Protein AF-A0A1C6UQR7-F1 (afdb_monomer)

Structure (mmCIF, N/CA/C/O backbone):
data_AF-A0A1C6UQR7-F1
#
_entry.id   AF-A0A1C6UQR7-F1
#
loop_
_atom_site.group_PDB
_atom_site.id
_atom_site.type_symbol
_atom_site.label_atom_id
_atom_site.label_alt_id
_atom_site.label_comp_id
_atom_site.label_asym_id
_atom_site.label_entity_id
_atom_site.label_seq_id
_atom_site.pdbx_PDB_ins_code
_atom_site.Cartn_x
_atom_site.Cartn_y
_atom_site.Cartn_z
_atom_site.occupancy
_atom_site.B_iso_or_equiv
_atom_site.auth_seq_id
_atom_site.auth_comp_id
_atom_site.auth_asym_id
_atom_site.auth_atom_id
_atom_site.pdbx_PDB_model_num
ATOM 1 N N . MET A 1 1 ? -18.861 -5.422 13.025 1.00 54.56 1 MET A N 1
ATOM 2 C CA . MET A 1 1 ? -17.562 -5.955 12.563 1.00 54.56 1 MET A CA 1
ATOM 3 C C . MET A 1 1 ? -16.486 -5.033 13.123 1.00 54.56 1 MET A C 1
ATOM 5 O O . MET A 1 1 ? -16.735 -3.833 13.138 1.00 54.56 1 MET A O 1
ATOM 9 N N . GLY A 1 2 ? -15.404 -5.564 13.701 1.00 69.00 2 GLY A N 1
ATOM 10 C CA . GLY A 1 2 ? -14.332 -4.747 14.294 1.00 69.00 2 GLY A CA 1
ATOM 11 C C . GLY A 1 2 ? -13.529 -3.990 13.232 1.00 69.00 2 GLY A C 1
ATOM 12 O O . GLY A 1 2 ? -13.576 -4.353 12.059 1.00 69.00 2 GLY A O 1
ATOM 13 N N . MET A 1 3 ? -12.834 -2.926 13.637 1.00 82.19 3 MET A N 1
ATOM 14 C CA . MET A 1 3 ? -11.928 -2.173 12.764 1.00 82.19 3 MET A CA 1
ATOM 15 C C . MET A 1 3 ? -10.711 -3.030 12.408 1.00 82.19 3 MET A C 1
ATOM 17 O O . MET A 1 3 ? -10.137 -3.653 13.298 1.00 82.19 3 MET A O 1
ATOM 21 N N . ALA A 1 4 ? -10.326 -3.031 11.134 1.00 84.19 4 ALA A N 1
ATOM 22 C CA . ALA A 1 4 ? -9.141 -3.728 10.658 1.00 84.19 4 ALA A CA 1
ATOM 23 C C . ALA A 1 4 ? -7.917 -2.797 10.632 1.00 84.19 4 ALA A C 1
ATOM 25 O O . ALA A 1 4 ? -8.011 -1.634 10.229 1.00 84.19 4 ALA A O 1
ATOM 26 N N . LEU A 1 5 ? -6.766 -3.326 11.035 1.00 83.94 5 LEU A N 1
ATOM 27 C CA . LEU A 1 5 ? -5.469 -2.676 11.095 1.00 83.94 5 LEU A CA 1
ATOM 28 C C . LEU A 1 5 ? -4.493 -3.291 10.091 1.00 83.94 5 LEU A C 1
ATOM 30 O O . LEU A 1 5 ? -4.264 -4.502 10.037 1.00 83.94 5 LEU A O 1
ATOM 34 N N . ILE A 1 6 ? -3.832 -2.418 9.337 1.00 83.31 6 ILE A N 1
ATOM 35 C CA . ILE A 1 6 ? -2.693 -2.793 8.503 1.00 83.31 6 ILE A CA 1
ATOM 36 C C . ILE A 1 6 ? -1.470 -2.938 9.400 1.00 83.31 6 ILE A C 1
ATOM 38 O O . ILE A 1 6 ? -1.185 -2.053 10.199 1.00 83.31 6 ILE A O 1
ATOM 42 N N . ARG A 1 7 ? -0.740 -4.046 9.280 1.00 85.62 7 ARG A N 1
ATOM 43 C CA . ARG A 1 7 ? 0.410 -4.360 10.141 1.00 85.62 7 ARG A CA 1
ATOM 44 C C . ARG A 1 7 ? 1.741 -4.228 9.420 1.00 85.62 7 ARG A C 1
ATOM 46 O O . ARG A 1 7 ? 2.734 -3.851 10.037 1.00 85.62 7 ARG A O 1
ATOM 53 N N . SER A 1 8 ? 1.771 -4.565 8.133 1.00 82.06 8 SER A N 1
ATOM 54 C CA . SER A 1 8 ? 3.012 -4.580 7.363 1.00 82.06 8 SER A CA 1
ATOM 55 C C . SER A 1 8 ? 2.788 -4.416 5.864 1.00 82.06 8 SER A C 1
ATOM 57 O O . SER A 1 8 ? 1.694 -4.644 5.341 1.00 82.06 8 SER A O 1
ATOM 59 N N . VAL A 1 9 ? 3.866 -4.050 5.179 1.00 82.00 9 VAL A N 1
ATOM 60 C CA . VAL A 1 9 ? 4.008 -4.093 3.726 1.00 82.00 9 VAL A CA 1
ATOM 61 C C . VAL A 1 9 ? 5.029 -5.176 3.391 1.00 82.00 9 VAL A C 1
ATOM 63 O O . VAL A 1 9 ? 6.127 -5.192 3.943 1.00 82.00 9 VAL A O 1
ATOM 66 N N . ILE A 1 10 ? 4.683 -6.077 2.482 1.00 80.50 10 ILE A N 1
ATOM 67 C CA . ILE A 1 10 ? 5.581 -7.113 1.977 1.00 80.50 10 ILE A CA 1
ATOM 68 C C . ILE A 1 10 ? 5.966 -6.730 0.551 1.00 80.50 10 ILE A C 1
ATOM 70 O O . ILE A 1 10 ? 5.096 -6.493 -0.288 1.00 80.50 10 ILE A O 1
ATOM 74 N N . LEU A 1 11 ? 7.264 -6.645 0.284 1.00 78.88 11 LEU A N 1
ATOM 75 C CA . LEU A 1 11 ? 7.816 -6.361 -1.034 1.00 78.88 11 LEU A CA 1
ATOM 76 C C . LEU A 1 11 ? 8.342 -7.660 -1.642 1.00 78.88 11 LEU A C 1
ATOM 78 O O . LEU A 1 11 ? 9.263 -8.278 -1.114 1.00 78.88 11 LEU A O 1
ATOM 82 N N . ASP A 1 12 ? 7.756 -8.070 -2.760 1.00 78.12 12 ASP A N 1
ATOM 83 C CA . ASP A 1 12 ? 8.191 -9.270 -3.465 1.00 78.12 12 ASP A CA 1
ATOM 84 C C . ASP A 1 12 ? 9.363 -8.908 -4.400 1.00 78.12 12 ASP A C 1
ATOM 86 O O . ASP A 1 12 ? 9.252 -8.015 -5.245 1.00 78.12 12 ASP A O 1
ATOM 90 N N . GLY A 1 13 ? 10.507 -9.578 -4.275 1.00 69.19 13 GLY A N 1
ATOM 91 C CA . GLY A 1 13 ? 11.731 -9.230 -5.003 1.00 69.19 13 GLY A CA 1
ATOM 92 C C . GLY A 1 13 ? 12.655 -10.425 -5.245 1.00 69.19 13 GLY A C 1
ATOM 93 O O . GLY A 1 13 ? 12.442 -11.481 -4.661 1.00 69.19 13 GLY A O 1
ATOM 94 N N . PRO A 1 14 ? 13.659 -10.289 -6.130 1.00 55.25 14 PRO A N 1
ATOM 95 C CA . PRO A 1 14 ? 14.524 -11.409 -6.493 1.00 55.25 14 PRO A CA 1
ATOM 96 C C . PRO A 1 14 ? 15.607 -11.753 -5.452 1.00 55.25 14 PRO A C 1
ATOM 98 O O . PRO A 1 14 ? 16.111 -12.863 -5.511 1.00 55.25 14 PRO A O 1
ATOM 101 N N . ASP A 1 15 ? 15.950 -10.870 -4.498 1.00 57.91 15 ASP A N 1
ATOM 102 C CA . ASP A 1 15 ? 17.081 -11.088 -3.573 1.00 57.91 15 ASP A CA 1
ATOM 103 C C . ASP A 1 15 ? 16.853 -10.549 -2.148 1.00 57.91 15 ASP A C 1
ATOM 105 O O . ASP A 1 15 ? 16.228 -9.504 -1.955 1.00 57.91 15 ASP A O 1
ATOM 109 N N . PHE A 1 16 ? 17.481 -11.212 -1.165 1.00 53.62 16 PHE A N 1
ATOM 110 C CA . PHE A 1 16 ? 17.427 -10.885 0.273 1.00 53.62 16 PHE A CA 1
ATOM 111 C C . PHE A 1 16 ? 18.303 -9.680 0.696 1.00 53.62 16 PHE A C 1
ATOM 113 O O . PHE A 1 16 ? 18.395 -9.300 1.867 1.00 53.62 16 PHE A O 1
ATOM 120 N N . THR A 1 17 ? 19.045 -9.096 -0.252 1.00 59.91 17 THR A N 1
ATOM 121 C CA . THR A 1 17 ? 19.859 -7.886 -0.028 1.00 59.91 17 THR A CA 1
ATOM 122 C C . THR A 1 17 ? 18.987 -6.669 0.278 1.00 59.91 17 THR A C 1
ATOM 124 O O . THR A 1 17 ? 19.446 -5.717 0.916 1.00 59.91 17 THR A O 1
ATOM 127 N N . ALA A 1 18 ? 17.716 -6.715 -0.123 1.00 60.91 18 ALA A N 1
ATOM 128 C CA . ALA A 1 18 ? 16.739 -5.684 0.164 1.00 60.91 18 ALA A CA 1
ATOM 129 C C . ALA A 1 18 ? 16.386 -5.618 1.664 1.00 60.91 18 ALA A C 1
ATOM 131 O O . ALA A 1 18 ? 16.292 -4.518 2.200 1.00 60.91 18 ALA A O 1
ATOM 132 N N . GLU A 1 19 ? 16.278 -6.741 2.385 1.00 65.50 19 GLU A N 1
ATOM 133 C CA . GLU A 1 19 ? 16.012 -6.763 3.834 1.00 65.50 19 GLU A CA 1
ATOM 134 C C . GLU A 1 19 ? 17.098 -6.024 4.615 1.00 65.50 19 GLU A C 1
ATOM 136 O O . GLU A 1 19 ? 16.793 -5.206 5.484 1.00 65.50 19 GLU A O 1
ATOM 141 N N . ALA A 1 20 ? 18.369 -6.277 4.289 1.00 63.16 20 ALA A N 1
ATOM 142 C CA . ALA A 1 20 ? 19.492 -5.593 4.923 1.00 63.16 20 ALA A CA 1
ATOM 143 C C . ALA A 1 20 ? 19.438 -4.078 4.656 1.00 63.16 20 ALA A C 1
ATOM 145 O O . ALA A 1 20 ? 19.628 -3.279 5.574 1.00 63.16 20 ALA A O 1
ATOM 146 N N . PHE A 1 21 ? 19.107 -3.675 3.426 1.00 65.62 21 PHE A N 1
ATOM 147 C CA . PHE A 1 21 ? 18.901 -2.271 3.071 1.00 65.62 21 PHE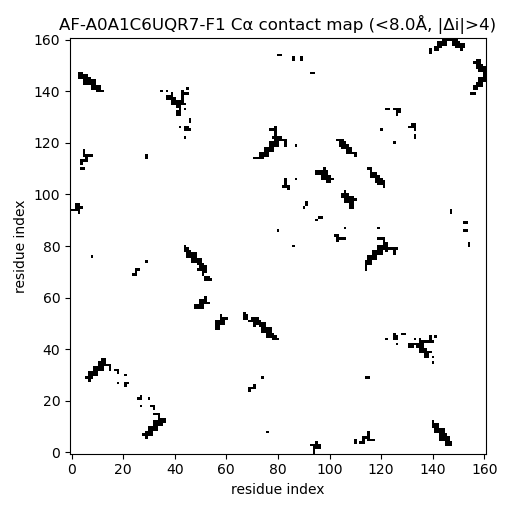 A CA 1
ATOM 148 C C . PHE A 1 21 ? 17.738 -1.638 3.857 1.00 65.62 21 PHE A C 1
ATOM 150 O O . PHE A 1 21 ? 17.904 -0.573 4.450 1.00 65.62 21 PHE A O 1
ATOM 157 N N . TYR A 1 22 ? 16.583 -2.302 3.944 1.00 70.06 22 TYR A N 1
ATOM 158 C CA . TYR A 1 22 ? 15.417 -1.817 4.690 1.00 70.06 22 TYR A CA 1
ATOM 159 C C . TYR A 1 22 ? 15.648 -1.772 6.206 1.00 70.06 22 TYR A C 1
ATOM 161 O O . TYR A 1 22 ? 15.142 -0.872 6.883 1.00 70.06 22 TYR A O 1
ATOM 169 N N . GLY A 1 23 ? 16.470 -2.682 6.734 1.00 64.38 23 GLY A N 1
ATOM 170 C CA . GLY A 1 23 ? 16.979 -2.623 8.101 1.00 64.38 23 GLY A CA 1
ATOM 171 C C . GLY A 1 23 ? 17.844 -1.383 8.344 1.00 64.38 23 GLY A C 1
ATOM 172 O O . GLY A 1 23 ? 17.648 -0.687 9.338 1.00 64.38 23 GLY A O 1
ATOM 173 N N . VAL A 1 24 ? 18.742 -1.045 7.411 1.00 61.59 24 VAL A N 1
ATOM 174 C CA . VAL A 1 24 ? 19.574 0.172 7.489 1.00 61.59 24 VAL A CA 1
ATOM 175 C C . VAL A 1 24 ? 18.732 1.451 7.400 1.00 61.59 24 VAL A C 1
ATOM 177 O O . VAL A 1 24 ? 19.009 2.409 8.123 1.00 61.59 24 VAL A O 1
ATOM 180 N N . VAL A 1 25 ? 17.692 1.461 6.560 1.00 70.38 25 VAL A N 1
ATOM 181 C CA . VAL A 1 25 ? 16.744 2.584 6.415 1.00 70.38 25 VAL A CA 1
ATOM 182 C C . VAL A 1 25 ? 15.822 2.732 7.638 1.00 70.38 25 VAL A C 1
ATOM 184 O O . VAL A 1 25 ? 15.277 3.810 7.858 1.00 70.38 25 VAL A O 1
ATOM 187 N N . GLY A 1 26 ? 15.684 1.694 8.471 1.00 69.38 26 GLY A N 1
ATOM 188 C CA . GLY A 1 26 ? 14.898 1.732 9.711 1.00 69.38 26 GLY A CA 1
ATOM 189 C C . GLY A 1 26 ? 13.430 1.319 9.560 1.00 69.38 26 GLY A C 1
ATOM 190 O O . GLY A 1 26 ? 12.653 1.493 10.491 1.00 69.38 26 GLY A O 1
ATOM 191 N N . VAL A 1 27 ? 13.038 0.741 8.419 1.00 77.31 27 VAL A N 1
ATOM 192 C CA . VAL A 1 27 ? 11.646 0.321 8.138 1.00 77.31 27 VAL A CA 1
ATOM 193 C C . VAL A 1 27 ? 11.391 -1.169 8.382 1.00 77.31 27 VAL A C 1
ATOM 195 O O . VAL A 1 27 ? 10.259 -1.631 8.248 1.00 77.31 27 VAL A O 1
ATOM 198 N N . GLY A 1 28 ? 12.424 -1.926 8.764 1.00 76.00 28 GLY A N 1
ATOM 199 C CA . GLY A 1 28 ? 12.362 -3.378 8.984 1.00 76.00 28 GLY A CA 1
ATOM 200 C C . GLY A 1 28 ? 11.227 -3.894 9.890 1.00 76.00 28 GLY A C 1
ATOM 201 O O . GLY A 1 28 ? 10.720 -4.978 9.612 1.00 76.00 28 GLY A O 1
ATOM 202 N N . PRO A 1 29 ? 10.756 -3.162 10.923 1.00 82.44 29 PRO A N 1
ATOM 203 C CA . PRO A 1 29 ? 9.603 -3.606 11.716 1.00 82.44 29 PRO A CA 1
ATOM 204 C C . PRO A 1 29 ? 8.291 -3.730 10.921 1.00 82.44 29 PRO A C 1
ATOM 206 O O . PRO A 1 29 ? 7.413 -4.500 11.306 1.00 82.44 29 PRO A O 1
ATOM 209 N N . HIS A 1 30 ? 8.157 -2.992 9.815 1.00 81.00 30 HIS A N 1
ATOM 210 C CA . HIS A 1 30 ? 6.916 -2.878 9.041 1.00 81.00 30 HIS A CA 1
ATOM 211 C C . HIS A 1 30 ? 7.064 -3.302 7.577 1.00 81.00 30 HIS A C 1
ATOM 213 O O . HIS A 1 30 ? 6.057 -3.584 6.929 1.00 81.00 30 HIS A O 1
ATOM 219 N N . VAL A 1 31 ? 8.290 -3.364 7.051 1.00 82.00 31 VAL A N 1
ATOM 220 C CA . VAL A 1 31 ? 8.587 -3.825 5.691 1.00 82.00 31 VAL A CA 1
ATOM 221 C C . VAL A 1 31 ? 9.245 -5.193 5.752 1.00 82.00 31 VAL A C 1
ATOM 223 O O . VAL A 1 31 ? 10.320 -5.352 6.325 1.00 82.00 31 VAL A O 1
ATOM 226 N N . ARG A 1 32 ? 8.606 -6.175 5.122 1.00 82.81 32 ARG A N 1
ATOM 227 C CA . ARG A 1 32 ? 9.162 -7.513 4.900 1.00 82.81 32 ARG A CA 1
ATOM 228 C C . ARG A 1 32 ? 9.484 -7.675 3.423 1.00 82.81 32 ARG A C 1
ATOM 230 O O . ARG A 1 32 ? 8.865 -7.026 2.582 1.00 82.81 32 ARG A O 1
ATOM 237 N N . VAL A 1 33 ? 10.416 -8.556 3.101 1.00 80.19 33 VAL A N 1
ATOM 238 C CA . VAL A 1 33 ? 10.715 -8.918 1.716 1.00 80.19 33 VAL A CA 1
ATOM 239 C C . VAL A 1 33 ? 10.483 -10.411 1.552 1.00 80.19 33 VAL A C 1
ATOM 241 O O . VAL A 1 33 ? 10.646 -11.191 2.493 1.00 80.19 33 VAL A O 1
ATOM 244 N N . ARG A 1 34 ? 10.013 -10.796 0.371 1.00 83.75 34 ARG A N 1
ATOM 245 C CA . ARG A 1 34 ? 9.751 -12.186 0.016 1.00 83.75 34 ARG A CA 1
ATOM 246 C C . ARG A 1 34 ? 10.268 -12.462 -1.389 1.00 83.75 34 ARG A C 1
ATOM 248 O O . ARG A 1 34 ? 10.098 -11.649 -2.294 1.00 83.75 34 ARG A O 1
ATOM 255 N N . ALA A 1 35 ? 10.899 -13.620 -1.566 1.00 80.56 35 ALA A N 1
ATOM 256 C CA . ALA A 1 35 ? 11.415 -14.033 -2.863 1.00 80.56 35 ALA A CA 1
ATOM 257 C C . ALA A 1 35 ? 10.271 -14.205 -3.878 1.00 80.56 35 ALA A C 1
ATOM 259 O O . ALA A 1 35 ? 9.257 -14.840 -3.576 1.00 80.56 35 ALA A O 1
ATOM 260 N N . SER A 1 36 ? 10.426 -13.649 -5.082 1.00 78.38 36 SER A N 1
ATOM 261 C CA . SER A 1 36 ? 9.453 -13.818 -6.163 1.00 78.38 36 SER A CA 1
ATOM 262 C C . SER A 1 36 ? 10.066 -13.644 -7.549 1.00 78.38 36 SER A C 1
ATOM 264 O O . SER A 1 36 ? 10.584 -12.576 -7.888 1.00 78.38 36 SER A O 1
ATOM 266 N N . ASP A 1 37 ? 9.856 -14.653 -8.393 1.00 79.44 37 ASP A N 1
ATOM 267 C CA . ASP A 1 37 ? 10.220 -14.638 -9.814 1.00 79.44 37 ASP A CA 1
ATOM 268 C C . ASP A 1 37 ? 9.054 -14.208 -10.720 1.00 79.44 37 ASP A C 1
ATOM 270 O O . ASP A 1 37 ? 9.132 -14.297 -11.947 1.00 79.44 37 ASP A O 1
ATOM 274 N N . ALA A 1 38 ? 7.952 -13.717 -10.139 1.00 80.50 38 ALA A N 1
ATOM 275 C CA . ALA A 1 38 ? 6.772 -13.339 -10.905 1.00 80.50 38 ALA A CA 1
ATOM 276 C C . ALA A 1 38 ? 7.110 -12.229 -11.927 1.00 80.50 38 ALA A C 1
ATOM 278 O O . ALA A 1 38 ? 7.649 -11.174 -11.540 1.00 80.50 38 ALA A O 1
ATOM 279 N N . PRO A 1 39 ? 6.786 -12.421 -13.221 1.00 79.88 39 PRO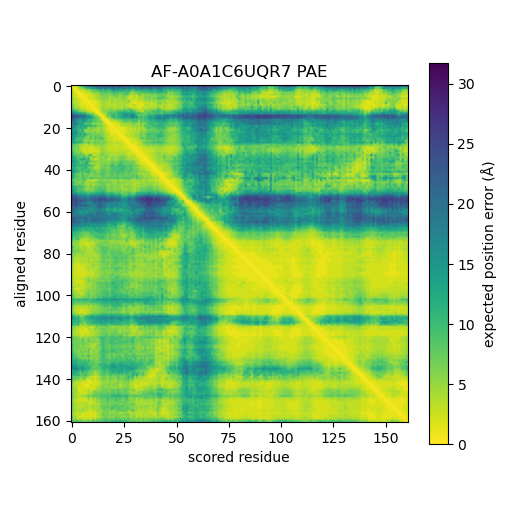 A N 1
ATOM 280 C CA . PRO A 1 39 ? 7.107 -11.458 -14.261 1.00 79.88 39 PRO A CA 1
ATOM 281 C C . PRO A 1 39 ? 6.319 -10.161 -14.066 1.00 79.88 39 PRO A C 1
ATOM 283 O O . PRO A 1 39 ? 5.141 -10.156 -13.695 1.00 79.88 39 PRO A O 1
ATOM 286 N N . ALA A 1 40 ? 6.991 -9.041 -14.307 1.00 78.44 40 ALA A N 1
ATOM 287 C CA . ALA A 1 40 ? 6.406 -7.712 -14.225 1.00 78.44 40 ALA A CA 1
ATOM 288 C C . ALA A 1 40 ? 7.249 -6.712 -15.017 1.00 78.44 40 ALA A C 1
ATOM 290 O O . ALA A 1 40 ? 8.479 -6.785 -14.991 1.00 78.44 40 ALA A O 1
ATOM 291 N N . ALA A 1 41 ? 6.587 -5.763 -15.674 1.00 74.81 41 ALA A N 1
ATOM 292 C CA . ALA A 1 41 ? 7.227 -4.710 -16.454 1.00 74.81 41 ALA A CA 1
ATOM 293 C C . ALA A 1 41 ? 6.486 -3.377 -16.290 1.00 74.81 41 ALA A C 1
ATOM 295 O O . ALA A 1 41 ? 5.265 -3.351 -16.118 1.00 74.81 41 ALA A O 1
ATOM 296 N N . GLY A 1 42 ? 7.227 -2.271 -16.378 1.00 77.06 42 GLY A N 1
ATOM 297 C CA . GLY A 1 42 ? 6.673 -0.921 -16.256 1.00 77.06 42 GLY A CA 1
ATOM 298 C C . GLY A 1 42 ? 6.250 -0.559 -14.830 1.00 77.06 42 GLY A C 1
ATOM 299 O O . GLY A 1 42 ? 6.789 -1.080 -13.848 1.00 77.06 42 GLY A O 1
ATOM 300 N N . PHE A 1 43 ? 5.301 0.372 -14.710 1.00 77.00 43 PHE A N 1
ATOM 301 C CA . PHE A 1 43 ? 4.832 0.844 -13.410 1.00 77.00 43 PHE A CA 1
ATOM 302 C C . PHE A 1 43 ? 3.974 -0.210 -12.708 1.00 77.00 43 PHE A C 1
ATOM 304 O O . PHE A 1 43 ? 2.950 -0.665 -13.213 1.00 77.00 43 PHE A O 1
ATOM 311 N N . ARG A 1 44 ? 4.351 -0.546 -11.474 1.00 79.62 44 ARG A N 1
ATOM 312 C CA . ARG A 1 44 ? 3.695 -1.582 -10.664 1.00 79.62 44 ARG A CA 1
ATOM 313 C C . ARG A 1 44 ? 2.452 -1.083 -9.929 1.00 79.62 44 ARG A C 1
ATOM 315 O O . ARG A 1 44 ? 1.935 -1.771 -9.058 1.00 79.62 44 ARG A O 1
ATOM 322 N N . SER A 1 45 ? 1.945 0.095 -10.291 1.00 80.94 45 SER A N 1
ATOM 323 C CA . SER A 1 45 ? 0.752 0.712 -9.695 1.00 80.94 45 SER A CA 1
ATOM 324 C C . SER A 1 45 ? 0.881 1.062 -8.211 1.00 80.94 45 SER A C 1
ATOM 326 O O . SER A 1 45 ? -0.129 1.300 -7.560 1.00 80.94 45 SER A O 1
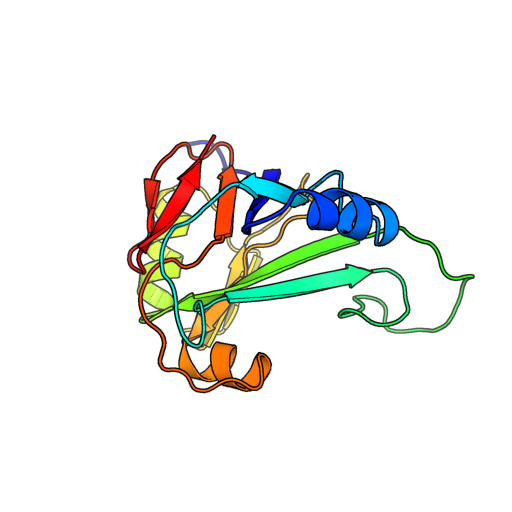ATOM 328 N N . PHE A 1 46 ? 2.094 1.146 -7.663 1.00 79.06 46 PHE A N 1
ATOM 329 C CA . PHE A 1 46 ? 2.304 1.624 -6.300 1.00 79.06 46 PHE A CA 1
ATOM 330 C C . PHE A 1 46 ? 3.572 2.470 -6.176 1.00 79.06 46 PHE A C 1
ATOM 332 O O . PHE A 1 46 ? 4.520 2.314 -6.946 1.00 79.06 46 PHE A O 1
ATOM 339 N N . VAL A 1 47 ? 3.573 3.343 -5.175 1.00 75.31 47 VAL A N 1
ATOM 340 C CA . VAL A 1 47 ? 4.739 4.076 -4.680 1.00 75.31 47 VAL A CA 1
ATOM 341 C C . VAL A 1 47 ? 4.793 3.866 -3.175 1.00 75.31 47 VAL A C 1
ATOM 343 O O . VAL A 1 47 ? 3.776 4.004 -2.498 1.00 75.31 47 VAL A O 1
ATOM 346 N N . LEU A 1 48 ? 5.965 3.537 -2.635 1.00 76.69 48 LEU A N 1
ATOM 347 C CA . LEU A 1 48 ? 6.159 3.497 -1.190 1.00 76.69 48 LEU A CA 1
ATOM 348 C C . LEU A 1 48 ? 6.724 4.838 -0.733 1.00 76.69 48 LEU A C 1
ATOM 350 O O . LEU A 1 48 ? 7.847 5.194 -1.085 1.00 76.69 48 LEU A O 1
ATOM 354 N N . SER A 1 49 ? 5.934 5.577 0.038 1.00 72.62 49 SER A N 1
ATOM 355 C CA . SER A 1 49 ? 6.405 6.767 0.739 1.00 72.62 49 SER A CA 1
ATOM 356 C C . SER A 1 49 ? 6.658 6.421 2.199 1.00 72.62 49 SER A C 1
ATOM 358 O O . SER A 1 49 ? 5.928 5.643 2.800 1.00 72.62 49 SER A O 1
ATOM 360 N N . LEU A 1 50 ? 7.695 7.006 2.776 1.00 69.69 50 LEU A N 1
ATOM 361 C CA . LEU A 1 50 ? 7.985 6.944 4.205 1.00 69.69 50 LEU A CA 1
ATOM 362 C C . LEU A 1 50 ? 7.703 8.323 4.803 1.00 69.69 50 LEU A C 1
ATOM 364 O O . LEU A 1 50 ? 7.895 9.353 4.157 1.00 69.69 50 LEU A O 1
ATOM 368 N N . VAL A 1 51 ? 7.246 8.357 6.038 1.00 68.31 51 VAL A N 1
ATOM 369 C CA . VAL A 1 51 ? 7.135 9.578 6.822 1.00 68.31 51 VAL A CA 1
ATOM 370 C C . VAL A 1 51 ? 8.078 9.408 7.989 1.00 68.31 51 VAL A C 1
ATOM 372 O O . VAL A 1 51 ? 7.885 8.559 8.855 1.00 68.31 51 VAL A O 1
ATOM 375 N N . ALA A 1 52 ? 9.137 10.203 7.969 1.00 57.62 52 ALA A N 1
ATOM 376 C CA . ALA A 1 52 ? 10.128 10.231 9.023 1.00 57.62 52 ALA A CA 1
ATOM 377 C C . ALA A 1 52 ? 10.143 11.618 9.653 1.00 57.62 52 ALA A C 1
ATOM 379 O O . ALA A 1 52 ? 9.900 12.644 8.992 1.00 57.62 52 ALA A O 1
ATOM 380 N N . SER A 1 53 ? 10.532 11.669 10.915 1.00 52.09 53 SER A N 1
ATOM 381 C CA . SER A 1 53 ? 10.922 12.910 11.555 1.00 52.09 53 SER A CA 1
ATOM 382 C C . SER A 1 53 ? 12.299 13.329 11.003 1.00 52.09 53 SER A C 1
ATOM 384 O O . SER A 1 53 ? 13.334 13.119 11.629 1.00 52.09 53 SER A O 1
ATOM 386 N N . ARG A 1 54 ? 12.280 13.975 9.816 1.00 58.00 54 ARG A N 1
ATOM 387 C CA . ARG A 1 54 ? 13.425 14.562 9.067 1.00 58.00 54 ARG A CA 1
ATOM 388 C C . ARG A 1 54 ? 14.344 13.532 8.370 1.00 58.00 54 ARG A C 1
ATOM 390 O O . ARG A 1 54 ? 14.270 12.347 8.651 1.00 58.00 54 ARG A O 1
ATOM 397 N N . PRO A 1 55 ? 15.297 13.975 7.528 1.00 40.41 55 PRO A N 1
ATOM 398 C CA . PRO A 1 55 ? 15.176 14.501 6.165 1.00 40.41 55 PRO A CA 1
ATOM 399 C C . PRO A 1 55 ? 15.485 13.386 5.123 1.00 40.41 55 PRO A C 1
ATOM 401 O O . PRO A 1 55 ? 16.501 12.718 5.213 1.00 40.41 55 PRO A O 1
ATOM 404 N N . LYS A 1 56 ? 14.739 13.101 4.057 1.00 31.44 56 LYS A N 1
ATOM 405 C CA . LYS A 1 56 ? 13.508 13.644 3.496 1.00 31.44 56 LYS A CA 1
ATOM 406 C C . LYS A 1 56 ? 12.822 12.479 2.765 1.00 31.44 56 LYS A C 1
ATOM 408 O O . LYS A 1 56 ? 13.111 12.182 1.612 1.00 31.44 56 LYS A O 1
ATOM 413 N N . VAL A 1 57 ? 11.914 11.841 3.482 1.00 42.84 57 VAL A N 1
ATOM 414 C CA . VAL A 1 57 ? 10.687 11.228 2.972 1.00 42.84 57 VAL A CA 1
ATOM 415 C C . VAL A 1 57 ? 9.559 12.005 3.683 1.00 42.84 57 VAL A C 1
ATOM 417 O O . VAL A 1 57 ? 9.856 12.637 4.702 1.00 42.84 57 VAL A O 1
ATOM 420 N N . ALA A 1 58 ? 8.369 12.159 3.087 1.00 50.25 58 ALA A N 1
ATOM 421 C CA . ALA A 1 58 ? 7.385 13.199 3.445 1.00 50.25 58 ALA A CA 1
ATOM 422 C C . ALA A 1 58 ? 7.308 13.463 4.964 1.00 50.25 58 ALA A C 1
ATOM 424 O O . ALA A 1 58 ? 6.996 12.564 5.720 1.00 50.25 58 ALA A O 1
ATOM 425 N N . THR A 1 59 ? 7.632 14.670 5.439 1.00 46.69 59 THR A N 1
ATOM 426 C CA . THR A 1 59 ? 7.623 14.961 6.885 1.00 46.69 59 THR A CA 1
ATOM 427 C C . THR A 1 59 ? 6.273 15.542 7.309 1.00 46.69 59 THR A C 1
ATOM 429 O O . THR A 1 59 ? 5.732 16.420 6.637 1.00 46.69 59 THR A O 1
ATOM 432 N N . SER A 1 60 ? 5.725 15.069 8.431 1.00 56.72 60 SER A N 1
ATOM 433 C CA . SER A 1 60 ? 4.497 15.606 9.037 1.00 56.72 60 SER A CA 1
ATOM 434 C C . SER A 1 60 ? 4.746 16.890 9.851 1.00 56.72 60 SER A C 1
ATOM 436 O O . SER A 1 60 ? 3.805 17.615 10.186 1.00 56.72 60 SER A O 1
ATOM 438 N N . ALA A 1 61 ? 6.013 17.210 10.143 1.00 58.22 61 ALA A N 1
ATOM 439 C CA . ALA A 1 61 ? 6.411 18.333 10.980 1.00 58.22 61 ALA A CA 1
ATOM 440 C C . ALA A 1 61 ? 6.648 19.611 10.158 1.00 58.22 61 ALA A C 1
ATOM 442 O O . ALA A 1 61 ? 7.347 19.620 9.147 1.00 58.22 61 ALA A O 1
ATOM 443 N N . LYS A 1 62 ? 6.096 20.734 10.634 1.00 58.06 62 LYS A N 1
ATOM 444 C CA . LYS A 1 62 ? 6.206 22.041 9.961 1.00 58.06 62 LYS A CA 1
ATOM 445 C C . LYS A 1 62 ? 7.505 22.801 10.256 1.00 58.06 62 LYS A C 1
ATOM 447 O O . LYS A 1 62 ? 7.784 23.773 9.559 1.00 58.06 62 LYS A O 1
ATOM 452 N N . LYS A 1 63 ? 8.255 22.445 11.308 1.00 53.50 63 LYS A N 1
ATOM 453 C CA . LYS A 1 63 ? 9.405 23.230 11.798 1.00 53.50 63 LYS A CA 1
ATOM 454 C C . LYS A 1 63 ? 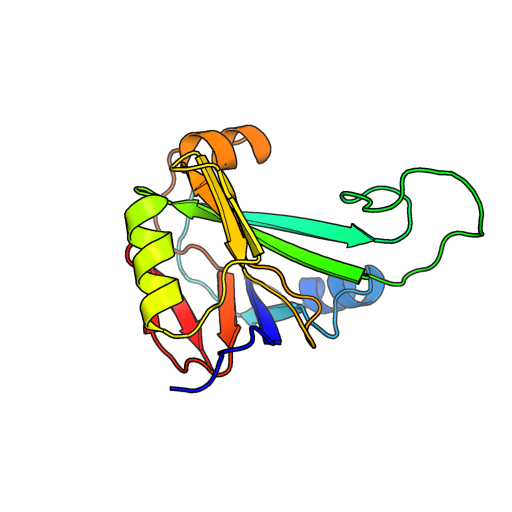10.577 22.377 12.246 1.00 53.50 63 LYS A C 1
ATOM 456 O O . LYS A 1 63 ? 10.350 21.312 12.802 1.00 53.50 63 LYS A O 1
ATOM 461 N N . ASP A 1 64 ? 11.754 22.970 12.023 1.00 56.06 64 ASP A N 1
ATOM 462 C CA . ASP A 1 64 ? 13.175 22.670 12.284 1.00 56.06 64 ASP A CA 1
ATOM 463 C C . ASP A 1 64 ? 13.725 22.649 13.751 1.00 56.06 64 ASP A C 1
ATOM 465 O O . ASP A 1 64 ? 14.375 23.639 14.068 1.00 56.06 64 ASP A O 1
ATOM 469 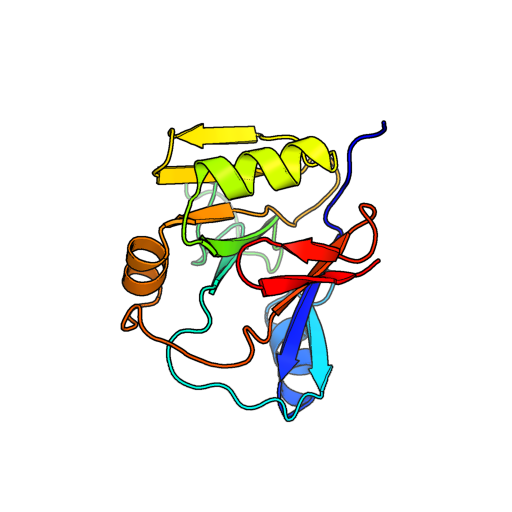N N . THR A 1 65 ? 13.434 21.724 14.686 1.00 64.00 65 THR A N 1
ATOM 470 C CA . THR A 1 65 ? 13.742 21.925 16.135 1.00 64.00 65 THR A CA 1
ATOM 471 C C . THR A 1 65 ? 14.684 20.940 16.841 1.00 64.00 65 THR A C 1
ATOM 473 O O . THR A 1 65 ? 15.215 21.332 17.874 1.00 64.00 65 THR A O 1
ATOM 476 N N . ASP A 1 66 ? 14.938 19.724 16.337 1.00 60.03 66 ASP A N 1
ATOM 477 C CA . ASP A 1 66 ? 15.667 18.677 17.091 1.00 60.03 66 ASP A CA 1
ATOM 478 C C . ASP A 1 66 ? 16.582 17.815 16.196 1.00 60.03 66 ASP A C 1
ATOM 480 O O . ASP A 1 66 ? 16.316 17.720 14.990 1.00 60.03 66 ASP A O 1
ATOM 484 N N . PRO A 1 67 ? 17.622 17.146 16.755 1.00 63.53 67 PRO A N 1
ATOM 485 C CA . PRO A 1 67 ? 18.530 16.285 15.994 1.00 63.53 67 PRO A CA 1
ATOM 486 C C . PRO A 1 67 ? 17.811 15.165 15.231 1.00 63.53 67 PRO A C 1
ATOM 488 O O . PRO A 1 67 ? 16.860 14.562 15.728 1.00 63.53 67 PRO A O 1
ATOM 491 N N . ALA A 1 68 ? 18.296 14.853 14.025 1.00 60.25 68 ALA A N 1
ATOM 492 C CA . ALA A 1 68 ? 17.726 13.800 13.188 1.00 60.25 68 ALA A CA 1
ATOM 493 C C . ALA A 1 68 ? 17.853 12.415 13.847 1.00 60.25 68 ALA A C 1
ATOM 495 O O . ALA A 1 68 ? 18.916 12.049 14.355 1.00 60.25 68 ALA A O 1
ATOM 496 N N . THR A 1 69 ? 16.779 11.627 13.785 1.00 68.56 69 THR A N 1
ATOM 497 C CA . THR A 1 69 ? 16.753 10.237 14.261 1.00 68.56 69 THR A CA 1
ATOM 498 C C . THR A 1 69 ? 16.485 9.281 13.098 1.00 68.56 69 THR A C 1
ATOM 500 O O . THR A 1 69 ? 16.152 9.707 11.996 1.00 68.56 69 THR A O 1
ATOM 503 N N . ARG A 1 70 ? 16.631 7.973 13.335 1.00 64.19 70 ARG A N 1
ATOM 504 C CA . ARG A 1 70 ? 16.211 6.926 12.384 1.00 64.19 70 ARG A CA 1
ATOM 505 C C . ARG A 1 70 ? 14.773 6.446 12.625 1.00 64.19 70 ARG A C 1
ATOM 507 O O . ARG A 1 70 ? 14.420 5.362 12.177 1.00 64.19 70 ARG A O 1
ATOM 514 N N . GLN A 1 71 ? 13.979 7.197 13.388 1.00 69.06 71 GLN A N 1
ATOM 515 C CA . GLN A 1 71 ? 12.594 6.831 13.669 1.00 69.06 71 GLN A CA 1
ATOM 516 C C . GLN A 1 71 ? 11.726 7.104 12.439 1.00 69.06 71 GLN A C 1
ATOM 518 O O . GLN A 1 71 ? 11.768 8.190 11.854 1.00 69.06 71 GLN A O 1
ATOM 523 N N . ILE A 1 72 ? 10.962 6.090 12.046 1.00 71.38 72 ILE A N 1
ATOM 524 C CA . ILE A 1 72 ? 9.951 6.178 10.999 1.00 71.38 72 ILE A CA 1
ATOM 525 C C . ILE A 1 72 ? 8.603 6.213 11.702 1.00 71.38 72 ILE A C 1
ATOM 527 O O . ILE A 1 72 ? 8.261 5.284 12.429 1.00 71.38 72 ILE A O 1
ATOM 531 N N . ASP A 1 73 ? 7.867 7.298 11.495 1.00 72.62 73 ASP A N 1
ATOM 532 C CA . ASP A 1 73 ? 6.588 7.531 12.159 1.00 72.62 73 ASP A CA 1
ATOM 533 C C . ASP A 1 73 ? 5.456 6.813 11.409 1.00 72.62 73 ASP A C 1
ATOM 535 O O . ASP A 1 73 ? 4.557 6.238 12.024 1.00 72.62 73 ASP A O 1
ATOM 539 N N . ASP A 1 74 ? 5.524 6.818 10.072 1.00 75.94 74 ASP A N 1
ATOM 540 C CA . ASP A 1 74 ? 4.520 6.209 9.199 1.00 75.94 74 ASP A CA 1
ATOM 541 C C . ASP A 1 74 ? 5.145 5.690 7.894 1.00 75.94 74 ASP A C 1
ATOM 543 O O . ASP A 1 74 ? 6.134 6.216 7.375 1.00 75.94 74 ASP A O 1
ATOM 547 N N . ILE A 1 75 ? 4.537 4.659 7.331 1.00 81.38 75 ILE A N 1
ATOM 548 C CA . ILE A 1 75 ? 4.838 4.080 6.032 1.00 81.38 75 ILE A CA 1
ATOM 549 C C . ILE A 1 75 ? 3.558 4.144 5.220 1.00 81.38 75 ILE A C 1
ATOM 551 O O . ILE A 1 75 ? 2.554 3.526 5.557 1.00 81.38 75 ILE A O 1
ATOM 555 N N . VAL A 1 76 ? 3.612 4.857 4.102 1.00 84.75 76 VAL A N 1
ATOM 556 C CA . VAL A 1 76 ? 2.455 5.124 3.257 1.00 84.75 76 VAL A CA 1
ATOM 557 C C . VAL A 1 76 ? 2.608 4.382 1.929 1.00 84.75 76 VAL A C 1
ATOM 559 O O . VAL A 1 76 ? 3.174 4.934 0.975 1.00 84.75 76 VAL A O 1
ATOM 562 N N . PRO A 1 77 ? 2.145 3.121 1.818 1.00 84.88 77 PRO A N 1
ATOM 563 C CA . PRO A 1 77 ? 1.968 2.486 0.521 1.00 84.88 77 PRO A CA 1
ATOM 564 C C . PRO A 1 77 ? 0.851 3.210 -0.242 1.00 84.88 77 PRO A C 1
ATOM 566 O O . PRO A 1 77 ? -0.337 3.045 0.037 1.00 84.88 77 PRO A O 1
ATOM 569 N N . LEU A 1 78 ? 1.236 4.019 -1.225 1.00 87.00 78 LEU A N 1
ATOM 570 C CA . LEU A 1 78 ? 0.3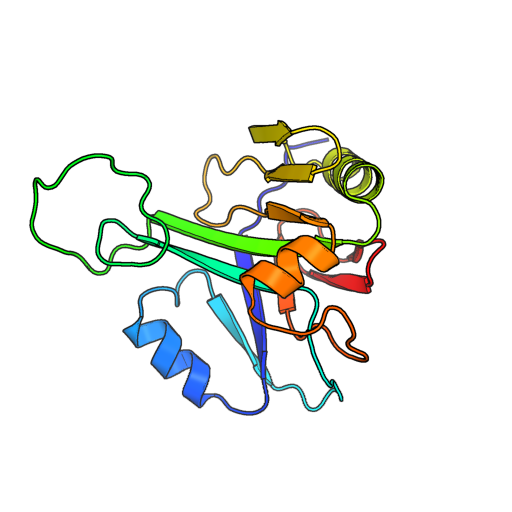23 4.725 -2.114 1.00 87.00 78 LEU A CA 1
ATOM 571 C C . LEU A 1 78 ? 0.013 3.853 -3.329 1.00 87.00 78 LEU A C 1
ATOM 573 O O . LEU A 1 78 ? 0.900 3.549 -4.128 1.00 87.00 78 LEU A O 1
ATOM 577 N N . ARG A 1 79 ? -1.256 3.481 -3.499 1.00 88.94 79 ARG A N 1
ATOM 578 C CA . ARG A 1 79 ? -1.726 2.666 -4.624 1.00 88.94 79 ARG A CA 1
ATOM 579 C C . ARG A 1 79 ? -2.362 3.518 -5.710 1.00 88.94 79 ARG A C 1
ATOM 581 O O . ARG A 1 79 ? -3.237 4.338 -5.448 1.00 88.94 79 ARG A O 1
ATOM 588 N N . GLY A 1 80 ? -1.941 3.276 -6.943 1.00 89.31 80 GLY A N 1
ATOM 589 C CA . GLY A 1 80 ? -2.561 3.769 -8.160 1.00 89.31 80 GLY A CA 1
ATOM 590 C C . GLY A 1 80 ? -3.689 2.845 -8.609 1.00 89.31 80 GLY A C 1
ATOM 591 O O . GLY A 1 80 ? -3.426 1.839 -9.261 1.00 89.31 80 GLY A O 1
ATOM 592 N N . VAL A 1 81 ? -4.928 3.213 -8.305 1.00 92.94 81 VAL A N 1
ATOM 593 C CA . VAL A 1 81 ? -6.141 2.438 -8.598 1.00 92.94 81 VAL A CA 1
ATOM 594 C C . VAL A 1 81 ? -6.889 2.969 -9.822 1.00 92.94 81 VAL A C 1
ATOM 596 O O . VAL A 1 81 ? -6.744 4.138 -10.206 1.00 92.94 81 VAL A O 1
ATOM 599 N N . ALA A 1 82 ? -7.691 2.111 -10.449 1.00 91.69 82 ALA A N 1
ATOM 600 C CA . ALA A 1 82 ? -8.548 2.461 -11.575 1.00 91.69 82 ALA A CA 1
ATOM 601 C C . ALA A 1 82 ? -9.718 3.361 -11.144 1.00 91.69 82 ALA A C 1
ATOM 603 O O . ALA A 1 82 ? -9.997 4.359 -11.811 1.00 91.69 82 ALA A O 1
ATOM 604 N N . ASP A 1 83 ? -10.352 3.060 -10.004 1.00 93.62 83 ASP A N 1
ATOM 605 C CA . ASP A 1 83 ? -11.452 3.845 -9.436 1.00 93.62 83 ASP A CA 1
ATOM 606 C C . ASP A 1 83 ? -11.297 4.015 -7.916 1.00 93.62 83 ASP A C 1
ATOM 608 O O . ASP A 1 83 ? -11.599 3.130 -7.118 1.00 93.62 83 ASP A O 1
ATOM 612 N N . VAL A 1 84 ? -10.880 5.215 -7.501 1.00 94.75 84 VAL A N 1
ATOM 613 C CA . VAL A 1 84 ? -10.655 5.558 -6.087 1.00 94.75 84 VAL A CA 1
ATOM 614 C C . VAL A 1 84 ? -11.918 5.410 -5.235 1.00 94.75 84 VAL A C 1
ATOM 616 O O . VAL A 1 84 ? -11.820 5.045 -4.064 1.00 94.75 84 VAL A O 1
ATOM 619 N N . LYS A 1 85 ? -13.110 5.693 -5.777 1.00 95.12 85 LYS A N 1
ATOM 620 C CA . LYS A 1 85 ? -14.355 5.589 -5.003 1.00 95.12 85 LYS A CA 1
ATOM 621 C C . LYS A 1 85 ? -14.721 4.128 -4.774 1.00 95.12 85 LYS A C 1
ATOM 623 O O . LYS A 1 85 ? -15.067 3.784 -3.644 1.00 95.12 85 LYS A O 1
ATOM 628 N N . ALA A 1 86 ? -14.620 3.303 -5.815 1.00 95.44 86 ALA A N 1
ATOM 629 C CA . ALA A 1 86 ? -14.889 1.873 -5.721 1.00 95.44 86 ALA A CA 1
ATOM 630 C C . ALA A 1 86 ? -13.902 1.191 -4.763 1.00 95.44 86 ALA A C 1
ATOM 632 O O . ALA A 1 86 ? -14.332 0.511 -3.833 1.00 95.44 86 ALA A O 1
ATOM 633 N N . SER A 1 87 ? -12.598 1.454 -4.909 1.00 96.12 87 SER A N 1
ATOM 634 C CA . SER A 1 87 ? -11.576 0.870 -4.033 1.00 96.12 87 SER A CA 1
ATOM 635 C C . SER A 1 87 ? -11.734 1.354 -2.586 1.00 96.12 87 SER A C 1
ATOM 637 O O . SER A 1 87 ? -11.664 0.547 -1.665 1.00 96.12 87 SER A O 1
ATOM 639 N N . LYS A 1 88 ? -12.058 2.637 -2.349 1.00 95.44 88 LYS A N 1
ATOM 640 C CA . LYS A 1 88 ? -12.390 3.127 -0.997 1.00 95.44 88 LYS A CA 1
ATOM 641 C C . LYS A 1 88 ? -13.536 2.337 -0.371 1.00 95.44 88 LYS A C 1
ATOM 643 O O . LYS A 1 88 ? -13.406 1.898 0.767 1.00 95.44 88 LYS A O 1
ATOM 648 N N . GLN A 1 89 ? -14.654 2.194 -1.086 1.00 95.38 89 GLN A N 1
ATOM 649 C CA . GLN A 1 89 ? -15.820 1.483 -0.560 1.00 95.38 89 GLN A CA 1
ATOM 650 C C . GLN A 1 89 ? -15.468 0.028 -0.243 1.00 95.38 89 GLN A C 1
ATOM 652 O O . GLN A 1 89 ? -15.744 -0.440 0.855 1.00 95.38 89 GLN A O 1
ATOM 657 N N . PHE A 1 90 ? -14.748 -0.633 -1.153 1.00 95.69 90 PHE A N 1
ATOM 658 C CA . PHE A 1 90 ? -14.284 -2.006 -0.981 1.00 95.69 90 PHE A CA 1
ATOM 659 C C . PHE A 1 90 ? -13.487 -2.223 0.318 1.00 95.69 90 PHE A C 1
ATOM 661 O O . PHE A 1 90 ? -13.649 -3.258 0.972 1.00 95.69 90 PHE A O 1
ATOM 668 N N . TYR A 1 91 ? -12.635 -1.260 0.690 1.00 94.19 91 TYR A N 1
ATOM 669 C CA . TYR A 1 91 ? -11.846 -1.306 1.923 1.00 94.19 91 TYR A CA 1
ATOM 670 C C . TYR A 1 91 ? -12.657 -0.973 3.175 1.00 94.19 91 TYR A C 1
ATOM 672 O O . TYR A 1 91 ? -12.506 -1.648 4.193 1.00 94.19 91 TYR A O 1
ATOM 680 N N . VAL A 1 92 ? -13.551 0.015 3.099 1.00 94.12 92 VAL A N 1
ATOM 681 C CA . VAL A 1 92 ? -14.461 0.357 4.205 1.00 94.12 92 VAL A CA 1
ATOM 682 C C . VAL A 1 92 ? -15.362 -0.825 4.555 1.00 94.12 92 VAL A C 1
ATOM 684 O O . VAL A 1 92 ? -15.517 -1.146 5.732 1.00 94.12 92 VAL A O 1
ATOM 687 N N . ASP A 1 93 ? -15.873 -1.534 3.548 1.00 93.75 93 ASP A N 1
ATOM 688 C CA . ASP A 1 93 ? -16.696 -2.737 3.732 1.00 93.75 93 ASP A CA 1
ATOM 689 C C . ASP A 1 93 ? -15.930 -3.881 4.425 1.00 93.75 93 ASP A C 1
ATOM 691 O O . ASP A 1 93 ? -16.538 -4.804 4.964 1.00 93.75 93 ASP A O 1
ATOM 695 N N . ARG A 1 94 ? -14.592 -3.810 4.446 1.00 92.19 94 ARG A N 1
ATOM 696 C CA . ARG A 1 94 ? -13.680 -4.747 5.126 1.00 92.19 94 ARG A CA 1
ATOM 697 C C . ARG A 1 94 ? -13.127 -4.208 6.446 1.00 92.19 94 ARG A C 1
ATOM 699 O O . ARG A 1 94 ? -12.218 -4.799 7.016 1.00 92.19 94 ARG A O 1
ATOM 706 N N . GLY A 1 95 ? -13.680 -3.105 6.946 1.00 91.19 95 GLY A N 1
ATOM 707 C CA . GLY A 1 95 ? -13.341 -2.560 8.258 1.00 91.19 95 GLY A CA 1
ATOM 708 C C . GLY A 1 95 ? -12.145 -1.610 8.274 1.00 91.19 95 GLY A C 1
ATOM 709 O O . GLY A 1 95 ? -11.751 -1.187 9.361 1.00 91.19 95 GLY A O 1
ATOM 710 N N . LEU A 1 96 ? -11.584 -1.231 7.118 1.00 91.56 96 LEU A N 1
ATOM 711 C CA . LEU A 1 96 ? -10.568 -0.179 7.063 1.00 91.56 96 LEU A CA 1
ATOM 712 C C . LEU A 1 96 ? -11.242 1.189 7.194 1.00 91.56 96 LEU A C 1
ATOM 714 O O . LEU A 1 96 ? -11.911 1.671 6.277 1.00 91.56 96 LEU A O 1
ATOM 718 N N . ALA A 1 97 ? -11.045 1.832 8.341 1.00 92.19 97 ALA A N 1
ATOM 719 C CA . ALA A 1 97 ? -11.530 3.184 8.574 1.00 92.19 97 ALA A CA 1
ATOM 720 C C . ALA A 1 97 ? -10.798 4.200 7.678 1.00 92.19 97 ALA A C 1
ATOM 722 O O . ALA A 1 97 ? -9.624 4.034 7.355 1.00 92.19 97 ALA A O 1
ATOM 723 N N . VAL A 1 98 ? -11.486 5.279 7.294 1.00 93.38 98 VAL A N 1
ATOM 724 C CA . VAL A 1 98 ? -10.928 6.369 6.476 1.00 93.38 98 VAL A CA 1
ATOM 725 C C . VAL A 1 98 ? -10.593 7.553 7.376 1.00 93.38 98 VAL A C 1
ATOM 727 O O . VAL A 1 98 ? -11.478 8.076 8.050 1.00 93.38 98 VAL A O 1
ATOM 730 N N . ALA A 1 99 ? -9.341 8.011 7.346 1.00 92.00 99 ALA A N 1
ATOM 731 C CA . ALA A 1 99 ? -8.920 9.225 8.048 1.00 92.00 99 ALA A CA 1
ATOM 732 C C . ALA A 1 99 ? -9.064 10.476 7.173 1.00 92.00 99 ALA A C 1
ATOM 734 O O . ALA A 1 99 ? -9.453 11.540 7.655 1.00 92.00 99 ALA A O 1
ATOM 735 N N . LYS A 1 100 ? -8.771 10.358 5.872 1.00 91.94 100 LYS A N 1
ATOM 736 C CA . LYS A 1 100 ? -8.828 11.479 4.926 1.00 91.94 100 LYS A CA 1
ATOM 737 C C . LYS A 1 100 ? -9.395 11.024 3.591 1.00 91.94 100 LYS A C 1
ATOM 739 O O . LYS A 1 100 ? -9.074 9.949 3.102 1.00 91.94 100 LYS A O 1
ATOM 744 N N . SER A 1 101 ? -10.235 11.850 2.971 1.00 94.00 101 SER A N 1
ATOM 745 C CA . SER A 1 101 ? -10.809 11.555 1.655 1.00 94.00 101 SER A CA 1
ATOM 746 C C . SER A 1 101 ? -11.092 12.843 0.888 1.00 94.00 101 SER A C 1
ATOM 748 O O . SER A 1 101 ? -11.883 13.675 1.326 1.00 94.00 101 SER A O 1
ATOM 750 N N . PHE A 1 102 ? -10.512 12.970 -0.304 1.00 90.44 102 PHE A N 1
ATOM 751 C CA . PHE A 1 102 ? -10.745 14.068 -1.245 1.00 90.44 102 PHE A CA 1
ATOM 752 C C . PHE A 1 102 ? -11.465 13.558 -2.501 1.00 90.44 102 PHE A C 1
ATOM 754 O O . PHE A 1 102 ? -10.944 13.596 -3.620 1.00 90.44 102 PHE A O 1
ATOM 761 N N . GLY A 1 103 ? -12.689 13.061 -2.309 1.00 87.06 103 GLY A N 1
ATOM 762 C CA . GLY A 1 103 ? -13.547 12.573 -3.389 1.00 87.06 103 GLY A CA 1
ATOM 763 C C . GLY A 1 103 ? -12.944 11.373 -4.122 1.00 87.06 103 GLY A C 1
ATOM 764 O O . GLY A 1 103 ? -12.597 10.377 -3.500 1.00 87.06 103 GLY A O 1
ATOM 765 N N . SER A 1 104 ? -12.844 11.460 -5.450 1.00 87.62 104 SER A N 1
ATOM 766 C CA . SER A 1 104 ? -12.224 10.434 -6.305 1.00 87.62 104 SER A CA 1
ATOM 767 C C . SER A 1 104 ? -10.729 10.653 -6.544 1.00 87.62 104 SER A C 1
ATOM 769 O O . SER A 1 104 ? -10.146 9.973 -7.383 1.00 87.62 104 SER A O 1
ATOM 771 N N . ARG A 1 105 ? -10.108 11.638 -5.883 1.00 87.25 105 ARG A N 1
ATOM 772 C CA . ARG A 1 105 ? -8.699 11.965 -6.127 1.00 87.25 105 ARG A CA 1
ATOM 773 C C . ARG A 1 105 ? -7.761 11.307 -5.139 1.00 87.25 105 ARG A C 1
ATOM 775 O O . ARG A 1 105 ? -6.684 10.924 -5.563 1.00 87.25 105 ARG A O 1
ATOM 782 N N . TYR A 1 106 ? -8.157 11.215 -3.870 1.00 89.12 106 TYR A N 1
ATOM 783 C CA . TYR A 1 106 ? -7.291 10.745 -2.793 1.00 89.12 106 TYR A CA 1
ATOM 784 C C . TYR A 1 106 ? -8.065 10.173 -1.618 1.00 89.12 106 TYR A C 1
ATOM 786 O O . TYR A 1 106 ? -9.103 10.733 -1.252 1.00 89.12 106 TYR A O 1
ATOM 794 N N . VAL A 1 107 ? -7.518 9.140 -0.985 1.00 93.69 107 VAL A N 1
ATOM 795 C CA . VAL A 1 107 ? -8.004 8.585 0.283 1.00 93.69 107 VAL A CA 1
ATOM 796 C C . VAL A 1 107 ? -6.814 8.111 1.116 1.00 93.69 107 VAL A C 1
ATOM 798 O O . VAL A 1 107 ? -5.890 7.545 0.547 1.00 93.69 107 VAL A O 1
ATOM 801 N N . GLU A 1 108 ? -6.865 8.300 2.433 1.00 92.75 108 GLU A N 1
ATOM 802 C CA . GLU A 1 108 ? -5.974 7.676 3.425 1.00 92.75 108 GLU A CA 1
ATOM 803 C C . GLU A 1 108 ? -6.810 6.855 4.412 1.00 92.75 108 GLU A C 1
ATOM 805 O O . GLU A 1 108 ? -7.847 7.331 4.903 1.00 92.75 108 GLU A O 1
ATOM 810 N N . SER A 1 109 ? -6.348 5.647 4.735 1.00 90.94 109 SER A N 1
ATOM 811 C CA . SER A 1 109 ? -6.878 4.876 5.857 1.00 90.94 109 SER A CA 1
ATOM 812 C C . SER A 1 109 ? -6.496 5.513 7.194 1.00 90.94 109 SER A C 1
ATOM 814 O O . SER A 1 109 ? -5.514 6.242 7.296 1.00 90.94 109 SER A O 1
ATOM 816 N N . ALA A 1 110 ? -7.268 5.229 8.235 1.00 87.69 110 ALA A N 1
ATOM 817 C CA . ALA A 1 110 ? -6.872 5.541 9.598 1.00 87.69 110 ALA A CA 1
ATOM 818 C C . ALA A 1 110 ? -5.828 4.534 10.095 1.00 87.69 110 ALA A C 1
ATOM 820 O O . ALA A 1 110 ? -5.873 3.357 9.739 1.00 87.69 110 ALA A O 1
ATOM 821 N N . THR A 1 111 ? -4.917 5.010 10.938 1.00 77.00 111 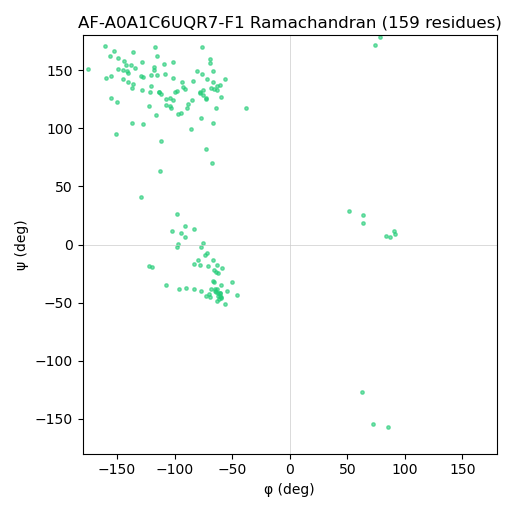THR A N 1
ATOM 822 C CA . THR A 1 111 ? -3.827 4.227 11.535 1.00 77.00 111 THR A CA 1
ATOM 823 C C . THR A 1 111 ? -3.729 4.357 13.057 1.00 77.00 111 THR A C 1
ATOM 825 O O . THR A 1 111 ? -2.629 4.451 13.602 1.00 77.00 111 THR A O 1
ATOM 828 N N . PRO A 1 112 ? -4.845 4.366 13.810 1.00 68.50 112 PRO A N 1
ATOM 829 C CA . PRO A 1 112 ? -4.727 4.317 15.257 1.00 68.50 112 PRO A CA 1
ATOM 830 C C . PRO A 1 112 ? -4.092 2.962 15.607 1.00 68.50 112 PRO A C 1
ATOM 832 O O . PRO A 1 112 ? -4.660 1.930 15.279 1.00 68.50 112 PRO A O 1
ATOM 835 N N . GLU A 1 113 ? -2.905 2.966 16.220 1.00 73.12 113 GLU A N 1
ATOM 836 C CA . GLU A 1 113 ? -2.127 1.773 16.628 1.00 73.12 113 GLU A CA 1
ATOM 837 C C . GLU A 1 113 ? -1.245 1.101 15.552 1.00 73.12 113 GLU A C 1
ATOM 839 O O . GLU A 1 113 ? -0.649 0.055 15.822 1.00 73.12 113 GLU A O 1
ATOM 844 N N . SER A 1 114 ? -1.100 1.685 14.357 1.00 73.19 114 SER A N 1
ATOM 845 C CA . SER A 1 114 ? -0.161 1.203 13.330 1.00 73.19 114 SER A CA 1
ATOM 846 C C . SER A 1 114 ? 0.641 2.347 12.710 1.00 73.19 114 SER A C 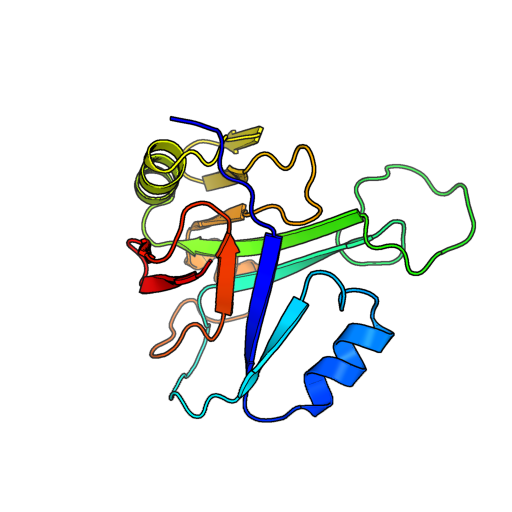1
ATOM 848 O O . SER A 1 114 ? 0.154 3.464 12.619 1.00 73.19 114 SER A O 1
ATOM 850 N N . SER A 1 115 ? 1.852 2.054 12.239 1.00 82.25 115 SER A N 1
ATOM 851 C CA . SER A 1 115 ? 2.678 2.974 11.443 1.00 82.25 115 SER A CA 1
ATOM 852 C C . SER A 1 115 ? 2.561 2.694 9.941 1.00 82.25 115 SER A C 1
ATOM 854 O O . SER A 1 115 ? 3.515 2.925 9.206 1.00 82.25 115 SER A O 1
ATOM 856 N N . VAL A 1 116 ? 1.446 2.113 9.474 1.00 85.44 116 VAL A N 1
ATOM 857 C CA . VAL A 1 116 ? 1.223 1.837 8.045 1.00 85.44 116 VAL A CA 1
ATOM 858 C C . VAL A 1 116 ? -0.109 2.408 7.561 1.00 85.44 116 VAL A C 1
ATOM 860 O O . VAL A 1 116 ? -1.165 1.814 7.784 1.00 85.44 116 VAL A O 1
ATOM 863 N N . THR A 1 117 ? -0.054 3.528 6.841 1.00 88.94 117 THR A N 1
ATOM 864 C CA . THR A 1 117 ? -1.218 4.204 6.247 1.00 88.94 117 THR A CA 1
ATOM 865 C C . THR A 1 117 ? -1.407 3.824 4.778 1.00 88.94 117 THR A C 1
ATOM 867 O O . THR A 1 117 ? -0.641 4.236 3.912 1.00 88.94 117 THR A O 1
ATOM 870 N N . LEU A 1 118 ? -2.480 3.106 4.431 1.00 90.88 118 LEU A N 1
ATOM 871 C CA . LEU A 1 118 ? -2.818 2.886 3.022 1.00 90.88 118 LEU A CA 1
ATOM 872 C C . LEU A 1 118 ? -3.357 4.174 2.400 1.00 90.88 118 LEU A C 1
ATOM 874 O O . LEU A 1 118 ? -4.366 4.716 2.858 1.00 90.88 118 LEU A O 1
ATOM 878 N N . ALA A 1 119 ? -2.738 4.606 1.304 1.00 91.88 119 ALA A N 1
ATOM 879 C CA . ALA A 1 119 ? -3.215 5.730 0.513 1.00 91.88 119 ALA A CA 1
ATOM 880 C C . ALA A 1 119 ? -3.637 5.293 -0.897 1.00 91.88 119 ALA A C 1
ATOM 882 O O . ALA A 1 119 ? -3.030 4.403 -1.494 1.00 91.88 119 ALA A O 1
ATOM 883 N N . LEU A 1 120 ? -4.666 5.936 -1.452 1.00 93.00 120 LEU A N 1
ATOM 884 C CA . LEU A 1 120 ? -5.199 5.651 -2.788 1.00 93.00 120 LEU A CA 1
ATOM 885 C C . LEU A 1 120 ? -5.134 6.890 -3.683 1.00 93.00 120 LEU A C 1
ATOM 887 O O . LEU A 1 120 ? -5.644 7.945 -3.313 1.00 93.00 120 LEU A O 1
ATOM 891 N N . TYR A 1 121 ? -4.607 6.729 -4.894 1.00 89.56 121 TYR A N 1
ATOM 892 C CA . TYR A 1 121 ? -4.643 7.693 -5.994 1.00 89.56 121 TYR A CA 1
ATOM 893 C C . TYR A 1 121 ? -5.171 7.051 -7.265 1.00 89.56 121 TYR A C 1
ATOM 895 O O . TYR A 1 121 ? -5.047 5.851 -7.469 1.00 89.56 121 TYR A O 1
ATOM 903 N N . GLY A 1 122 ? -5.689 7.867 -8.184 1.00 89.44 122 GLY A N 1
ATOM 904 C CA . GLY A 1 122 ? -5.894 7.400 -9.553 1.00 89.44 122 GLY A CA 1
ATOM 905 C C . GLY A 1 122 ? -4.555 6.991 -10.177 1.00 89.44 122 GLY A C 1
ATOM 906 O O . GLY A 1 122 ? -3.567 7.718 -10.045 1.00 89.44 122 GLY A O 1
ATOM 907 N N . ARG A 1 123 ? -4.514 5.861 -10.893 1.00 87.81 123 ARG A N 1
ATOM 908 C CA . ARG A 1 123 ? -3.281 5.271 -11.458 1.00 87.81 123 ARG A CA 1
ATOM 909 C C . ARG A 1 123 ? -2.367 6.275 -12.171 1.00 87.81 123 ARG A C 1
ATOM 911 O O . ARG A 1 123 ? -1.162 6.262 -11.948 1.00 87.81 123 ARG A O 1
ATOM 918 N N . ARG A 1 124 ? -2.923 7.183 -12.982 1.00 85.56 124 ARG A N 1
ATOM 919 C CA . ARG A 1 124 ? -2.138 8.218 -13.686 1.00 85.56 124 ARG A CA 1
ATOM 920 C C . ARG A 1 124 ? -1.443 9.201 -12.742 1.00 85.56 124 ARG A C 1
ATOM 922 O O . ARG A 1 124 ? -0.321 9.603 -13.022 1.00 85.56 124 ARG A O 1
ATOM 929 N N . ALA A 1 125 ? -2.097 9.592 -11.648 1.00 84.50 125 ALA A N 1
ATOM 930 C CA . ALA A 1 125 ? -1.501 10.483 -10.656 1.00 84.50 125 ALA A CA 1
ATOM 931 C C . ALA A 1 125 ? -0.376 9.770 -9.895 1.00 84.50 125 ALA A C 1
ATOM 933 O O . ALA A 1 125 ? 0.718 10.308 -9.795 1.00 84.50 125 ALA A O 1
ATOM 934 N N . ALA A 1 126 ? -0.607 8.523 -9.474 1.00 83.44 126 ALA A N 1
ATOM 935 C CA . ALA A 1 126 ? 0.423 7.711 -8.828 1.00 83.44 126 ALA A CA 1
ATOM 936 C C . ALA A 1 126 ? 1.643 7.477 -9.740 1.00 83.44 126 ALA A C 1
ATOM 938 O O . ALA A 1 126 ? 2.777 7.590 -9.290 1.00 83.44 126 ALA A O 1
ATOM 939 N N . ALA A 1 127 ? 1.426 7.206 -11.031 1.00 80.19 127 ALA A N 1
ATOM 940 C CA . ALA A 1 127 ? 2.510 7.040 -12.000 1.00 80.19 127 ALA A CA 1
ATOM 941 C C . ALA A 1 127 ? 3.316 8.330 -12.197 1.00 80.19 127 ALA A C 1
ATOM 943 O O . ALA A 1 127 ? 4.543 8.295 -12.240 1.00 80.19 127 ALA A O 1
ATOM 944 N N . LYS A 1 128 ? 2.627 9.477 -12.257 1.00 80.12 128 LYS A N 1
ATOM 945 C CA . LYS A 1 128 ? 3.272 10.790 -12.325 1.00 80.12 128 LYS A CA 1
ATOM 946 C C . LYS A 1 128 ? 4.159 11.040 -11.103 1.00 80.12 128 LYS A C 1
ATOM 948 O O . LYS A 1 128 ? 5.294 11.471 -11.277 1.00 80.12 128 LYS A O 1
ATOM 953 N N . ASP A 1 129 ? 3.670 10.737 -9.904 1.00 77.44 129 ASP A N 1
ATOM 954 C CA . ASP A 1 129 ? 4.446 10.876 -8.666 1.00 77.44 129 ASP A CA 1
ATOM 955 C C . ASP A 1 129 ? 5.638 9.910 -8.620 1.00 77.44 129 ASP A C 1
ATOM 957 O O . ASP A 1 129 ? 6.697 10.257 -8.105 1.00 77.44 129 ASP A O 1
ATOM 961 N N . ALA A 1 130 ? 5.497 8.727 -9.224 1.00 72.56 130 ALA A N 1
ATOM 962 C CA . ALA A 1 130 ? 6.576 7.756 -9.391 1.00 72.56 130 ALA A CA 1
ATOM 963 C C . ALA A 1 130 ? 7.613 8.152 -10.461 1.00 72.56 130 ALA A C 1
ATOM 965 O O . ALA A 1 130 ? 8.612 7.452 -10.621 1.00 72.56 130 ALA A O 1
ATOM 966 N N . GLY A 1 131 ? 7.365 9.208 -11.246 1.00 78.00 131 GLY A N 1
ATOM 967 C CA . GLY A 1 131 ? 8.173 9.534 -12.424 1.00 78.00 131 GLY A CA 1
ATOM 968 C C . GLY A 1 131 ? 8.117 8.462 -13.522 1.00 78.00 131 GLY A C 1
ATOM 969 O O . GLY A 1 131 ? 9.054 8.342 -14.308 1.00 78.00 131 GLY A O 1
ATOM 970 N N . ALA A 1 132 ? 7.042 7.669 -13.572 1.00 79.88 132 ALA A N 1
ATOM 971 C CA . ALA A 1 132 ? 6.875 6.537 -14.478 1.00 79.88 132 ALA A CA 1
ATOM 972 C C . ALA A 1 132 ? 5.729 6.757 -15.480 1.00 79.88 132 ALA A C 1
ATOM 974 O O . ALA A 1 132 ? 4.835 7.583 -15.278 1.00 79.88 132 ALA A O 1
ATOM 975 N N . TYR A 1 133 ? 5.723 5.975 -16.563 1.00 80.94 133 TYR A N 1
ATOM 976 C CA . TYR A 1 133 ? 4.556 5.893 -17.443 1.00 80.94 133 TYR A CA 1
ATOM 977 C C . TYR A 1 133 ? 3.433 5.114 -16.732 1.00 80.94 133 TYR A C 1
ATOM 979 O O . TYR A 1 133 ? 3.728 4.153 -16.024 1.00 80.94 133 TYR A O 1
ATOM 987 N N . PRO A 1 134 ? 2.150 5.492 -16.884 1.00 78.06 134 PRO A N 1
ATOM 988 C CA . PRO A 1 134 ? 1.041 4.828 -16.188 1.00 78.06 134 PRO A CA 1
ATOM 989 C C . PRO A 1 134 ? 0.790 3.380 -16.618 1.00 78.06 134 PRO A C 1
ATOM 991 O O . PRO A 1 134 ? 0.048 2.666 -15.936 1.00 78.06 134 PRO A O 1
ATOM 994 N N . ASP A 1 135 ? 1.393 2.958 -17.725 1.00 79.38 135 ASP A N 1
ATOM 995 C CA . ASP A 1 135 ? 1.258 1.609 -18.244 1.00 79.38 135 ASP A CA 1
ATOM 996 C C . ASP A 1 135 ? 2.241 0.655 -17.554 1.00 79.38 135 ASP A C 1
ATOM 998 O O . ASP A 1 135 ? 3.395 0.975 -17.251 1.00 79.38 135 ASP A O 1
ATOM 1002 N N . GLY A 1 136 ? 1.752 -0.549 -17.294 1.00 75.38 136 GLY A N 1
ATOM 1003 C CA . GLY A 1 136 ? 2.489 -1.615 -16.639 1.00 75.38 136 GLY A CA 1
ATOM 1004 C C . GLY A 1 136 ? 1.652 -2.884 -16.618 1.00 75.38 136 GLY A C 1
ATOM 1005 O O . GLY A 1 136 ? 0.418 -2.828 -16.625 1.00 75.38 136 GLY A O 1
ATOM 1006 N N . THR A 1 137 ? 2.327 -4.028 -16.628 1.00 74.31 137 THR A N 1
ATOM 1007 C CA . THR A 1 137 ? 1.702 -5.353 -16.710 1.00 74.31 137 THR A CA 1
ATOM 1008 C C . THR A 1 137 ? 2.381 -6.328 -15.759 1.00 74.31 137 THR A C 1
ATOM 1010 O O . THR A 1 137 ? 3.580 -6.213 -15.493 1.00 74.31 137 THR A O 1
ATOM 1013 N N . GLY A 1 138 ? 1.643 -7.349 -15.330 1.00 77.81 138 GLY A N 1
ATOM 1014 C CA . GLY A 1 138 ? 2.162 -8.398 -14.456 1.00 77.81 138 GLY A CA 1
ATOM 1015 C C . GLY A 1 138 ? 2.095 -8.016 -12.980 1.00 77.81 138 GLY A C 1
ATOM 1016 O O . GLY A 1 138 ? 1.268 -7.202 -12.575 1.00 77.81 138 GLY A O 1
ATOM 1017 N N . SER A 1 139 ? 2.944 -8.643 -12.166 1.00 74.25 139 SER A N 1
ATOM 1018 C CA . SER A 1 139 ? 2.845 -8.551 -10.707 1.00 74.25 139 SER A CA 1
ATOM 1019 C C . SER A 1 139 ? 3.107 -7.142 -10.163 1.00 74.25 139 SER A C 1
ATOM 1021 O O . SER A 1 139 ? 4.129 -6.508 -10.459 1.00 74.25 139 SER A O 1
ATOM 1023 N N . HIS A 1 140 ? 2.228 -6.708 -9.257 1.00 80.88 140 HIS A N 1
ATOM 1024 C CA . HIS A 1 140 ? 2.426 -5.508 -8.450 1.00 80.88 140 HIS A CA 1
ATOM 1025 C C . HIS A 1 140 ? 3.633 -5.623 -7.514 1.00 80.88 140 HIS A C 1
ATOM 1027 O O . HIS A 1 140 ? 4.208 -4.604 -7.163 1.00 80.88 140 HIS A O 1
ATOM 1033 N N . ARG A 1 141 ? 4.060 -6.840 -7.149 1.00 83.38 141 ARG A N 1
ATOM 1034 C CA . ARG A 1 141 ? 5.175 -7.113 -6.222 1.00 83.38 141 ARG A CA 1
ATOM 1035 C C . ARG A 1 141 ? 5.096 -6.381 -4.874 1.00 83.38 141 ARG A C 1
ATOM 1037 O O . ARG A 1 141 ? 6.108 -6.098 -4.238 1.00 83.38 141 ARG A O 1
ATOM 1044 N N . ILE A 1 142 ? 3.877 -6.093 -4.438 1.00 85.75 142 ILE A N 1
ATOM 1045 C CA . ILE A 1 142 ? 3.575 -5.573 -3.111 1.00 85.75 142 ILE A CA 1
ATOM 1046 C C . ILE A 1 142 ? 2.346 -6.300 -2.575 1.00 85.75 142 ILE A C 1
ATOM 1048 O O . ILE A 1 142 ? 1.347 -6.451 -3.283 1.00 85.75 142 ILE A O 1
ATOM 1052 N N . VAL A 1 143 ? 2.424 -6.721 -1.319 1.00 89.19 143 VAL A N 1
ATOM 1053 C CA . VAL A 1 143 ? 1.330 -7.344 -0.572 1.00 89.19 143 VAL A CA 1
ATOM 1054 C C . VAL A 1 143 ? 1.156 -6.606 0.749 1.00 89.19 143 VAL A C 1
ATOM 1056 O O . VAL A 1 143 ? 2.127 -6.119 1.328 1.00 89.19 143 VAL A O 1
ATOM 1059 N N . ILE A 1 144 ? -0.084 -6.470 1.215 1.00 89.94 144 ILE A N 1
ATOM 1060 C CA . ILE A 1 144 ? -0.374 -5.864 2.520 1.00 89.94 144 ILE A CA 1
ATOM 1061 C C . ILE A 1 144 ? -0.718 -6.959 3.521 1.00 89.94 144 ILE A C 1
ATOM 1063 O O . ILE A 1 144 ? -1.617 -7.754 3.266 1.00 89.94 144 ILE A O 1
ATOM 1067 N N . GLY A 1 145 ? -0.017 -6.969 4.654 1.00 90.12 145 GLY A N 1
ATOM 1068 C CA . GLY A 1 145 ? -0.375 -7.790 5.808 1.00 90.12 145 GLY A CA 1
ATOM 1069 C C . GLY A 1 145 ? -1.338 -7.028 6.716 1.00 90.12 145 GLY A C 1
ATOM 1070 O O . GLY A 1 145 ? -0.987 -5.942 7.197 1.00 90.12 145 GLY A O 1
ATOM 1071 N N . SER A 1 146 ? -2.534 -7.562 6.951 1.00 89.50 146 SER A N 1
ATOM 1072 C CA . SER A 1 146 ? -3.544 -6.962 7.827 1.00 89.50 146 SER A CA 1
ATOM 1073 C C . SER A 1 146 ? -4.419 -8.011 8.512 1.00 89.50 146 SER A C 1
ATOM 1075 O O . SER A 1 146 ? -4.584 -9.134 8.048 1.00 89.50 146 SER A O 1
ATOM 1077 N N . ASP A 1 147 ? -5.068 -7.614 9.599 1.00 88.62 147 ASP A N 1
ATOM 1078 C CA . ASP A 1 147 ? -6.043 -8.463 10.298 1.00 88.62 147 ASP A CA 1
ATOM 1079 C C . ASP A 1 147 ? -7.408 -8.573 9.579 1.00 88.62 147 ASP A C 1
ATOM 1081 O O . ASP A 1 147 ? -8.290 -9.296 10.043 1.00 88.62 147 ASP A O 1
ATOM 1085 N N . ALA A 1 148 ? -7.580 -7.930 8.415 1.00 86.25 148 ALA A N 1
ATOM 1086 C CA . ALA A 1 148 ? -8.755 -8.110 7.557 1.00 86.25 148 ALA A CA 1
ATOM 1087 C C . ALA A 1 148 ? -8.776 -9.483 6.849 1.00 86.25 148 ALA A C 1
ATOM 1089 O O . ALA A 1 148 ? -9.773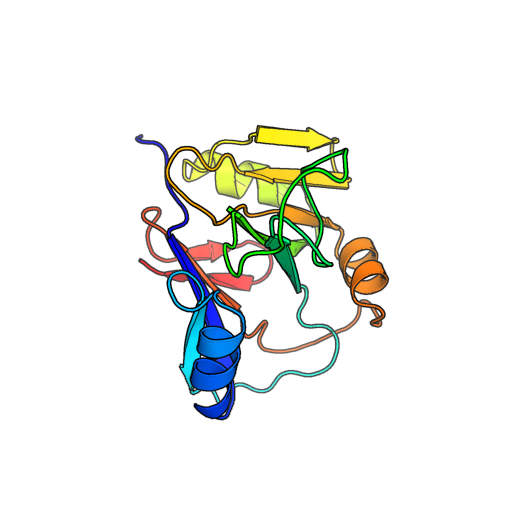 -9.833 6.212 1.00 86.25 148 ALA A O 1
ATOM 1090 N N . GLY A 1 149 ? -7.693 -10.259 6.965 1.00 86.50 149 GLY A N 1
ATOM 1091 C CA . GLY A 1 149 ? -7.538 -11.567 6.341 1.00 86.50 149 GLY A CA 1
ATOM 1092 C C . GLY A 1 149 ? -7.174 -11.493 4.852 1.00 86.50 149 GLY A C 1
ATOM 1093 O O . GLY A 1 149 ? -7.051 -10.407 4.282 1.00 86.50 149 GLY A O 1
ATOM 1094 N N . PRO A 1 150 ? -6.979 -12.653 4.200 1.00 93.56 150 PRO A N 1
ATOM 1095 C CA . PRO A 1 150 ? -6.511 -12.699 2.823 1.00 93.56 150 PRO A CA 1
ATOM 1096 C C . PRO A 1 150 ? -7.610 -12.333 1.820 1.00 93.56 150 PRO A C 1
ATOM 1098 O O . PRO A 1 150 ? -8.721 -12.864 1.869 1.00 93.56 150 PRO A O 1
ATOM 1101 N N . PHE A 1 151 ? -7.286 -11.460 0.866 1.00 94.00 151 PHE A N 1
ATOM 1102 C CA . PHE A 1 151 ? -8.143 -11.139 -0.278 1.00 94.00 151 PHE A CA 1
ATOM 1103 C C . PHE A 1 151 ? -7.346 -10.505 -1.427 1.00 94.00 151 PHE A C 1
ATOM 1105 O O . PHE A 1 151 ? -6.184 -10.130 -1.281 1.00 94.00 151 PHE A O 1
ATOM 1112 N N . THR A 1 152 ? -7.992 -10.355 -2.582 1.00 94.50 152 THR A N 1
ATOM 1113 C CA . THR A 1 152 ? -7.486 -9.554 -3.704 1.00 94.50 152 THR A CA 1
ATOM 1114 C C . THR A 1 152 ? -8.403 -8.355 -3.899 1.00 94.50 152 THR A C 1
ATOM 1116 O O . THR A 1 152 ? -9.627 -8.507 -3.884 1.00 94.50 152 THR A O 1
ATOM 1119 N N . ASP A 1 153 ? -7.824 -7.161 -4.013 1.00 93.56 153 ASP A N 1
ATOM 1120 C CA . ASP A 1 153 ? -8.596 -5.940 -4.251 1.00 93.56 153 ASP A CA 1
ATOM 1121 C C . ASP A 1 153 ? -9.056 -5.831 -5.725 1.00 93.56 153 ASP A C 1
ATOM 1123 O O . ASP A 1 153 ? -8.612 -6.612 -6.572 1.00 93.56 153 ASP A O 1
ATOM 1127 N N . PRO A 1 154 ? -9.949 -4.882 -6.063 1.00 93.06 154 PRO A N 1
ATOM 1128 C CA . PRO A 1 154 ? -10.453 -4.719 -7.430 1.00 93.06 154 PRO A CA 1
ATOM 1129 C C . PRO A 1 154 ? -9.375 -4.439 -8.486 1.00 93.06 154 PRO A C 1
ATOM 1131 O O . PRO A 1 154 ? -9.614 -4.650 -9.673 1.00 93.06 154 PRO A O 1
ATOM 1134 N N . ASP A 1 155 ? -8.205 -3.960 -8.064 1.00 90.69 155 ASP A N 1
ATOM 1135 C CA . ASP A 1 155 ? -7.076 -3.624 -8.925 1.00 90.69 155 ASP A CA 1
ATOM 1136 C C . ASP A 1 155 ? -6.039 -4.761 -9.004 1.00 90.69 155 ASP A C 1
ATOM 1138 O O . ASP A 1 155 ? -5.050 -4.628 -9.721 1.00 90.69 155 ASP A O 1
ATOM 1142 N N . GLY A 1 156 ? -6.273 -5.892 -8.324 1.00 90.69 156 GLY A N 1
ATOM 1143 C CA . GLY A 1 156 ? -5.413 -7.075 -8.365 1.00 90.69 156 GLY A CA 1
ATOM 1144 C C . GLY A 1 156 ? -4.320 -7.119 -7.293 1.00 90.69 156 GLY A C 1
ATOM 1145 O O . GLY A 1 156 ? -3.454 -7.993 -7.342 1.00 90.69 156 GLY A O 1
ATOM 1146 N N . PHE A 1 157 ? -4.330 -6.217 -6.309 1.00 90.25 157 PHE A N 1
ATOM 1147 C CA . PHE A 1 157 ? -3.372 -6.257 -5.206 1.00 90.25 157 PHE A CA 1
ATOM 1148 C C . PHE A 1 157 ? -3.758 -7.310 -4.170 1.00 90.25 157 PHE A C 1
ATOM 1150 O O . PHE A 1 157 ? -4.888 -7.332 -3.674 1.00 90.25 157 PHE A O 1
ATOM 1157 N N . ALA A 1 158 ? -2.785 -8.130 -3.783 1.00 92.50 158 ALA A N 1
ATOM 1158 C CA . ALA A 1 158 ? -2.969 -9.151 -2.766 1.00 92.50 158 ALA A CA 1
ATOM 1159 C C . ALA A 1 158 ? -2.878 -8.584 -1.339 1.00 92.50 158 ALA A C 1
ATOM 1161 O O . ALA A 1 158 ? -2.150 -7.623 -1.058 1.00 92.50 158 ALA A O 1
ATOM 1162 N N . TRP A 1 159 ? -3.629 -9.225 -0.451 1.00 92.44 159 TRP A N 1
ATOM 1163 C CA . TRP A 1 159 ? -3.653 -9.019 0.989 1.00 92.44 159 TRP A CA 1
ATOM 1164 C C . TRP A 1 159 ? -3.499 -10.364 1.694 1.00 92.44 159 TRP A C 1
ATOM 1166 O O . TRP A 1 159 ? -4.004 -11.379 1.212 1.00 92.44 159 TRP A O 1
ATOM 1176 N N . GLU A 1 160 ? -2.806 -10.359 2.827 1.00 93.12 160 GLU A N 1
ATOM 1177 C CA . GLU A 1 160 ? -2.497 -11.528 3.653 1.00 93.12 160 GLU A CA 1
ATOM 1178 C C . GLU A 1 160 ? -2.713 -11.194 5.141 1.00 93.12 160 GLU A C 1
ATOM 1180 O O . GLU A 1 160 ? -2.859 -10.022 5.495 1.00 93.12 160 GLU A O 1
ATOM 1185 N N . ALA A 1 161 ? -2.752 -12.225 5.992 1.00 85.94 161 ALA A N 1
ATOM 1186 C CA . ALA A 1 161 ? -2.900 -12.097 7.447 1.00 85.94 161 ALA A CA 1
ATOM 1187 C C . ALA A 1 161 ? -1.556 -11.856 8.157 1.00 85.94 161 ALA A C 1
ATOM 1189 O O . ALA A 1 161 ? -0.554 -12.492 7.755 1.00 85.94 161 ALA A O 1
#

Foldseek 3Di:
DAAKAFQAKEFEDQDPVVLVVCVVLLNNRHYHYHYDPWDKDFALQKDKFWEAPDDDGPHPDPDDDDDGDSDTQAIETEGADQWQVQQVVVVVVLRFAWPDDDDRAKTWTDHPPYRYIYMYGHLCVRCVVVVTDSDMDIHSRMEIEMPSAWDATPRGHTYHD

Organism: NCBI:txid227316

pLDDT: mean 79.09, std 13.18, range [31.44, 96.12]

InterPro domains:
  IPR029068 Glyoxalase/Bleomycin resistance protein/Dihydroxybiphenyl dioxygenase [G3DSA:3.10.180.10] (74-147)

Solvent-accessible surface area (backbone atoms only — not comparable to full-atom values): 8879 Å² total; per-residue (Å²): 133,73,79,35,52,47,65,34,42,34,40,48,32,85,61,75,67,55,50,60,50,35,46,75,68,46,46,45,93,37,47,46,68,42,82,44,87,71,61,58,46,74,38,48,44,61,45,82,44,43,26,21,63,57,89,86,40,64,56,91,69,94,72,96,84,74,84,80,55,70,57,64,66,33,34,32,52,33,33,24,30,92,47,38,54,61,53,50,50,60,40,43,79,51,26,39,50,72,65,44,72,56,73,62,56,32,38,31,38,50,41,90,95,40,51,40,32,50,28,40,23,32,31,62,58,41,18,55,76,64,76,42,59,66,60,50,49,70,52,54,46,50,34,40,28,19,76,67,41,69,48,68,50,99,82,68,47,46,35,33,99

Radius of gyration: 15.56 Å; Cα contacts (8 Å, |Δi|>4): 357; chains: 1; bounding box: 37×38×35 Å

Secondary structure (DSSP, 8-state):
-PPP-EEEEEEEES-THHHHHHHHHT-TTTEEEEE----EEE--SEEEEEEESSSSS-----S--S-----EEEEEEEEEES-HHHHHHHHHTTT--EEEE-TTSEEEE--TT-SB--EEEEHHHHHHHTTS-S-EEE---EEEEETT-SEE-TTS-EEE-

Sequence (161 aa):
MGMALIRSVILDGPDFTAEAFYGVVGVGPHVRVRASDAPAAGFRSFVLSLVASRPKVATSAKKDTDPATRQIDDIVPLRGVADVKASKQFYVDRGLAVAKSFGSRYVESATPESSVTLALYGRRAAAKDAGAYPDGTGSHRIVIGSDAGPFTDPDGFAWEA

Mean predicted aligned error: 7.97 Å

Nearest PDB structures (foldseek):
  5cj3-assembly1_B  TM=8.073E-01  e=1.685E-01  Streptomyces pilosus
  4iag-assembly1_A-2  TM=8.116E-01  e=2.297E-01  Streptomyces pilosus
  1xrk-assembly1_A  TM=7.365E-01  e=1.489E-01  Streptoalloteichus hindustanus
  5vb0-assembly2_C  TM=5.755E-01  e=3.770E-01  Escherichia coli
  4wc5-assembly1_A  TM=4.931E-01  e=9.548E-01  Aquifex aeolicus VF5